Protein AF-X1EZ66-F1 (afdb_monomer_lite)

Secondary structure (DSSP, 8-state):
-EEEEE-----TT--S--TT-EEEEE-TTSTT-SSSS-----SS-SSSEEEEPPTTS-HHHHHTSHHHHHHHHHHHHHTT--TT-------

pLDDT: mean 93.52, std 6.08, range [64.56, 98.44]

Foldseek 3Di:
DKFWDFPCQDDPPQDPHGGGFTKIKFQAPPDPGDPDPDDDHDNDPPRMDMDGDDPPDDRVRRRVCHPVVVVVVVVCVVVVDDPPDDDDDDD

Sequence (91 aa):
MDLAGEIESAGVDVKRFRKGDQVFAATGFVGMGAYAEYTCLPEEPEGGALAIKPANMTYEETAAVPVGGLEALCFLRQGNVQSGQKVLING

InterPro domains:
  IPR011032 GroES-like superfamily [SSF50129] (2-89)
  IPR013154 Alcohol dehydrogenase-like, N-terminal [PF08240] (1-44)
  IPR050700 YIM1 and Zinc-containing Alcohol Dehydrogenase Families [PTHR11695] (2-91)

Structure (mmCIF, N/CA/C/O backbone):
data_AF-X1EZ66-F1
#
_entry.id   AF-X1EZ66-F1
#
loop_
_atom_site.group_PDB
_atom_site.id
_atom_site.type_symbol
_atom_site.label_atom_id
_atom_site.label_alt_id
_atom_site.label_comp_id
_atom_site.label_asym_id
_atom_site.label_entity_id
_atom_site.label_seq_id
_atom_site.pdbx_PDB_ins_code
_atom_site.Cartn_x
_atom_site.Cartn_y
_atom_site.Cartn_z
_atom_site.occupancy
_atom_site.B_iso_or_equiv
_atom_site.auth_seq_id
_atom_site.auth_comp_id
_atom_site.auth_asym_id
_atom_site.auth_atom_id
_atom_site.pdbx_PDB_model_num
ATOM 1 N N . MET A 1 1 ? 7.411 6.000 3.811 1.00 87.69 1 MET A N 1
ATOM 2 C CA . MET A 1 1 ? 6.554 7.043 3.208 1.00 87.69 1 MET A CA 1
ATOM 3 C C . MET A 1 1 ? 5.581 6.366 2.268 1.00 87.69 1 MET A C 1
ATOM 5 O O . MET A 1 1 ? 5.894 5.278 1.797 1.00 87.69 1 MET A O 1
ATOM 9 N N . ASP A 1 2 ? 4.442 6.994 2.009 1.00 94.88 2 ASP A N 1
ATOM 10 C CA . ASP A 1 2 ? 3.348 6.370 1.268 1.00 94.88 2 ASP A CA 1
ATOM 11 C C . ASP A 1 2 ? 3.261 6.897 -0.165 1.00 94.88 2 ASP A C 1
ATOM 13 O O . ASP A 1 2 ? 3.543 8.069 -0.420 1.00 94.88 2 ASP A O 1
ATOM 17 N N . LEU A 1 3 ? 2.885 6.020 -1.097 1.00 96.06 3 LEU A N 1
ATOM 18 C CA . LEU A 1 3 ? 2.641 6.361 -2.498 1.00 96.06 3 LEU A CA 1
ATOM 19 C C . LEU A 1 3 ? 1.478 5.566 -3.082 1.00 96.06 3 LEU A C 1
ATOM 21 O O . LEU A 1 3 ? 1.147 4.474 -2.614 1.00 96.06 3 LEU A O 1
ATOM 25 N N . ALA A 1 4 ? 0.924 6.092 -4.170 1.00 97.88 4 ALA A N 1
ATOM 26 C CA . ALA A 1 4 ? 0.092 5.355 -5.105 1.00 97.88 4 ALA A CA 1
ATOM 27 C C . ALA A 1 4 ? 0.413 5.816 -6.532 1.00 97.88 4 ALA A C 1
ATOM 29 O O . ALA A 1 4 ? 0.671 6.996 -6.761 1.00 97.88 4 ALA A O 1
ATOM 30 N N . GLY A 1 5 ? 0.422 4.885 -7.479 1.00 97.44 5 GLY A N 1
ATOM 31 C CA . GLY A 1 5 ? 0.827 5.156 -8.853 1.00 97.44 5 GLY A CA 1
ATOM 32 C C . GLY A 1 5 ? 0.715 3.923 -9.739 1.00 97.44 5 GLY A C 1
ATOM 33 O O . GLY A 1 5 ? -0.013 2.984 -9.421 1.00 97.44 5 GLY A O 1
ATOM 34 N N . GLU A 1 6 ? 1.443 3.925 -10.847 1.00 98.25 6 GLU A N 1
ATOM 35 C CA . GLU A 1 6 ? 1.459 2.838 -11.823 1.00 98.25 6 GLU A CA 1
ATOM 36 C C . GLU A 1 6 ? 2.875 2.276 -11.960 1.00 98.25 6 GLU A C 1
ATOM 38 O O . GLU A 1 6 ? 3.862 3.012 -11.886 1.00 98.25 6 GLU A O 1
ATOM 43 N N . ILE A 1 7 ? 2.991 0.965 -12.159 1.00 98.19 7 ILE A N 1
ATOM 44 C CA . ILE A 1 7 ? 4.275 0.346 -12.481 1.00 98.19 7 ILE A CA 1
ATOM 45 C C . ILE A 1 7 ? 4.707 0.811 -13.874 1.00 98.19 7 ILE A C 1
ATOM 47 O O . ILE A 1 7 ? 4.148 0.387 -14.884 1.00 98.19 7 ILE A O 1
ATOM 51 N N . GLU A 1 8 ? 5.741 1.648 -13.933 1.00 98.38 8 GLU A N 1
ATOM 52 C CA . GLU A 1 8 ? 6.332 2.089 -15.203 1.00 98.38 8 GLU A CA 1
ATOM 53 C C . GLU A 1 8 ? 7.211 0.992 -15.831 1.00 98.38 8 GLU A C 1
ATOM 55 O O . GLU A 1 8 ? 7.216 0.796 -17.050 1.00 98.38 8 GLU A O 1
ATOM 60 N N . SER A 1 9 ? 7.945 0.243 -15.001 1.00 97.88 9 SER A N 1
ATOM 61 C CA . SER A 1 9 ? 8.804 -0.870 -15.420 1.00 97.88 9 SER A CA 1
ATOM 62 C C . SER A 1 9 ? 8.997 -1.889 -14.294 1.00 97.88 9 SER A C 1
ATOM 64 O O . SER A 1 9 ? 8.845 -1.559 -13.119 1.00 97.88 9 SER A O 1
ATOM 66 N N . ALA A 1 10 ? 9.327 -3.130 -14.657 1.00 97.06 10 ALA A N 1
ATOM 67 C CA . ALA A 1 10 ? 9.588 -4.218 -13.718 1.00 97.06 10 ALA A CA 1
ATOM 68 C C . ALA A 1 10 ? 10.944 -4.872 -14.023 1.00 97.06 10 ALA A C 1
ATOM 70 O O . ALA A 1 10 ? 11.345 -4.972 -15.185 1.00 97.06 10 ALA A O 1
ATOM 71 N N . GLY A 1 11 ? 11.651 -5.302 -12.975 1.00 95.88 11 GLY A N 1
ATOM 72 C CA . GLY A 1 11 ? 12.904 -6.046 -13.109 1.00 95.88 11 GLY A CA 1
ATOM 73 C C . GLY A 1 11 ? 12.688 -7.434 -13.717 1.00 95.88 11 GLY A C 1
ATOM 74 O O . GLY A 1 11 ? 11.588 -7.975 -13.668 1.00 95.88 11 GLY A O 1
ATOM 75 N N . VAL A 1 12 ? 13.752 -8.030 -14.265 1.00 96.25 12 VAL A N 1
ATOM 76 C CA . VAL A 1 12 ? 13.684 -9.319 -14.987 1.00 96.25 12 VAL A CA 1
ATOM 77 C C . VAL A 1 12 ? 13.167 -10.484 -14.138 1.00 96.25 12 VAL A C 1
ATOM 79 O O . VAL A 1 12 ? 12.560 -11.404 -14.680 1.00 96.25 12 VAL A O 1
ATOM 82 N N . ASP A 1 13 ? 13.376 -10.423 -12.823 1.00 95.50 13 ASP A N 1
ATOM 83 C CA . ASP A 1 13 ? 12.977 -11.469 -11.879 1.00 95.50 13 ASP A CA 1
ATOM 84 C C . ASP A 1 13 ? 11.645 -11.181 -11.166 1.00 95.50 13 ASP A C 1
ATOM 86 O O . ASP A 1 13 ? 11.185 -12.021 -10.393 1.00 95.50 13 ASP A O 1
ATOM 90 N N . VAL A 1 14 ? 11.013 -10.028 -11.430 1.00 95.81 14 VAL A N 1
ATOM 91 C CA . VAL A 1 14 ? 9.704 -9.647 -10.868 1.00 95.81 14 VAL A CA 1
ATOM 92 C C . VAL A 1 14 ? 8.603 -10.473 -11.539 1.00 95.81 14 VAL A C 1
ATOM 94 O O . VAL A 1 14 ? 8.555 -10.590 -12.763 1.00 95.81 14 VAL A O 1
ATOM 97 N N . LYS A 1 15 ? 7.699 -11.053 -10.745 1.00 95.25 15 LYS A N 1
ATOM 98 C CA . LYS A 1 15 ? 6.660 -11.999 -11.203 1.00 95.25 15 LYS A CA 1
ATOM 99 C C . LYS A 1 15 ? 5.231 -11.580 -10.860 1.00 95.25 15 LYS A C 1
ATOM 101 O O . LYS A 1 15 ? 4.289 -12.049 -11.494 1.00 95.25 15 LYS A O 1
ATOM 106 N N . ARG A 1 16 ? 5.057 -10.751 -9.835 1.00 95.31 16 ARG A N 1
ATOM 107 C CA . ARG A 1 16 ? 3.781 -10.345 -9.229 1.00 95.31 16 ARG A CA 1
ATOM 108 C C . ARG A 1 16 ? 3.237 -9.054 -9.825 1.00 95.31 16 ARG A C 1
ATOM 110 O O . ARG A 1 16 ? 2.036 -8.824 -9.732 1.00 95.31 16 ARG A O 1
ATOM 117 N N . PHE A 1 17 ? 4.108 -8.243 -10.418 1.00 96.69 17 PHE A N 1
ATOM 118 C CA . PHE A 1 17 ? 3.776 -6.933 -10.965 1.00 96.69 17 PHE A CA 1
ATOM 119 C C . PHE A 1 17 ? 4.284 -6.794 -12.395 1.00 96.69 17 PHE A C 1
ATOM 121 O O . PHE A 1 17 ? 5.318 -7.351 -12.766 1.00 96.69 17 PHE A O 1
ATOM 128 N N . ARG A 1 18 ? 3.570 -6.013 -13.197 1.00 97.06 18 ARG A N 1
ATOM 129 C CA . ARG A 1 18 ? 3.928 -5.703 -14.583 1.00 97.06 18 ARG A CA 1
ATOM 130 C C . ARG A 1 18 ? 3.630 -4.246 -14.901 1.00 97.06 18 ARG A C 1
ATOM 132 O O . ARG A 1 18 ? 2.854 -3.596 -14.206 1.00 97.06 18 ARG A O 1
ATOM 139 N N . LYS A 1 19 ? 4.217 -3.757 -15.996 1.00 98.19 19 LYS A N 1
ATOM 140 C CA . LYS A 1 19 ? 3.927 -2.417 -16.512 1.00 98.19 19 LYS A CA 1
ATOM 141 C C . LYS A 1 19 ? 2.415 -2.215 -16.667 1.00 98.19 19 LYS A C 1
ATOM 143 O O . LYS A 1 19 ? 1.748 -3.079 -17.237 1.00 98.19 19 LYS A O 1
ATOM 148 N N . GLY A 1 20 ? 1.903 -1.087 -16.185 1.00 98.06 20 GLY A N 1
ATOM 149 C CA . GLY A 1 20 ? 0.474 -0.771 -16.231 1.00 98.06 20 GLY A CA 1
ATOM 150 C C . GLY A 1 20 ? -0.315 -1.134 -14.975 1.00 98.06 20 GLY A C 1
ATOM 151 O O . GLY A 1 20 ? -1.462 -0.708 -14.837 1.00 98.06 20 GLY A O 1
ATOM 152 N N . ASP A 1 21 ? 0.254 -1.914 -14.052 1.00 98.31 21 ASP A N 1
ATOM 153 C CA . ASP A 1 21 ? -0.449 -2.247 -12.816 1.00 98.31 21 ASP A CA 1
ATOM 154 C C . ASP A 1 21 ? -0.559 -1.009 -11.919 1.00 98.31 21 ASP A C 1
ATOM 156 O O . ASP A 1 21 ? 0.439 -0.363 -11.592 1.00 98.31 21 ASP A O 1
ATOM 160 N N . GLN A 1 22 ? -1.783 -0.707 -11.486 1.00 98.44 22 GLN A N 1
ATOM 161 C CA . GLN A 1 22 ? -2.049 0.344 -10.510 1.00 98.44 22 GLN A CA 1
ATOM 162 C C . GLN A 1 22 ? -1.746 -0.182 -9.111 1.00 98.44 22 GLN A C 1
ATOM 164 O O . GLN A 1 22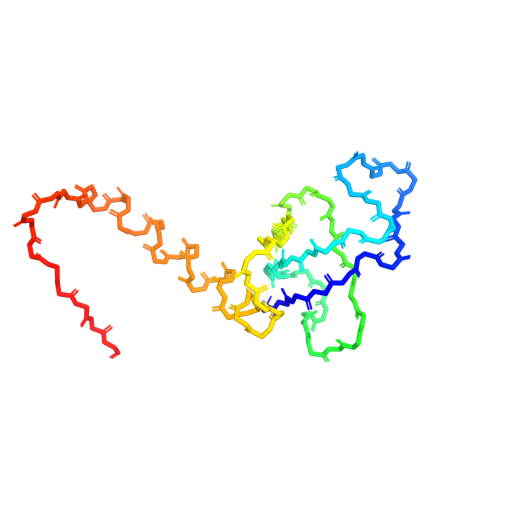 ? -2.300 -1.196 -8.678 1.00 98.44 22 GLN A O 1
ATOM 169 N N . VAL A 1 23 ? -0.881 0.515 -8.390 1.00 97.62 23 VAL A N 1
ATOM 170 C CA . VAL A 1 23 ? -0.311 0.058 -7.126 1.00 97.62 23 VAL A CA 1
ATOM 171 C C . VAL A 1 23 ? -0.324 1.150 -6.070 1.00 97.62 23 VAL A C 1
ATOM 173 O O . VAL A 1 23 ? -0.453 2.341 -6.352 1.00 97.62 23 VAL A O 1
ATOM 176 N N . PHE A 1 24 ? -0.172 0.718 -4.829 1.00 96.94 24 PHE A N 1
ATOM 177 C CA . PHE A 1 24 ? 0.099 1.569 -3.683 1.00 96.94 24 PHE A CA 1
ATOM 178 C C . PHE A 1 24 ? 1.126 0.891 -2.786 1.00 96.94 24 PHE A C 1
ATOM 180 O O . PHE A 1 24 ? 1.236 -0.341 -2.776 1.00 96.94 24 PHE A O 1
ATOM 187 N N . ALA A 1 25 ? 1.917 1.693 -2.079 1.00 95.38 25 ALA A N 1
ATOM 188 C CA . ALA A 1 25 ? 3.041 1.167 -1.327 1.00 95.38 25 ALA A CA 1
ATOM 189 C C . ALA A 1 25 ? 3.410 2.009 -0.114 1.00 95.38 25 ALA A C 1
ATOM 191 O O . ALA A 1 25 ? 3.297 3.233 -0.128 1.00 95.38 25 ALA A O 1
ATOM 192 N N . ALA A 1 26 ? 3.956 1.325 0.887 1.00 94.44 26 ALA A N 1
ATOM 193 C CA . ALA A 1 26 ? 4.808 1.923 1.898 1.00 94.44 26 ALA A CA 1
ATOM 194 C C . ALA A 1 26 ? 6.265 1.694 1.480 1.00 94.44 26 ALA A C 1
ATOM 196 O O . ALA A 1 26 ? 6.720 0.555 1.392 1.00 94.44 26 ALA A O 1
ATOM 197 N N . THR A 1 27 ? 7.037 2.756 1.267 1.00 92.56 27 THR A N 1
ATOM 198 C CA . THR A 1 27 ? 8.464 2.639 0.909 1.00 92.56 27 THR A CA 1
ATOM 199 C C . THR A 1 27 ? 9.332 2.124 2.061 1.00 92.56 27 THR A C 1
ATOM 201 O O . THR A 1 27 ? 10.484 1.767 1.842 1.00 92.56 27 THR A O 1
ATOM 204 N N . GLY A 1 28 ? 8.807 2.172 3.293 1.00 87.00 28 GLY A N 1
ATOM 205 C CA . GLY A 1 28 ? 9.548 1.970 4.540 1.00 87.00 28 GLY A CA 1
ATOM 206 C C . GLY A 1 28 ? 10.902 2.686 4.538 1.00 87.00 28 GLY A C 1
ATOM 207 O O . GLY A 1 28 ? 10.932 3.907 4.361 1.00 87.00 28 GLY A O 1
ATOM 208 N N . PHE A 1 29 ? 11.992 1.934 4.720 1.00 82.12 29 PHE A N 1
ATOM 209 C CA . PHE A 1 29 ? 13.372 2.449 4.768 1.00 82.12 29 PHE A CA 1
ATOM 210 C C . PHE A 1 29 ? 14.134 2.303 3.438 1.00 82.12 29 PHE A C 1
ATOM 212 O O . PHE A 1 29 ? 15.352 2.477 3.401 1.00 82.12 29 PHE A O 1
ATOM 219 N N . VAL A 1 30 ? 13.440 1.967 2.346 1.00 81.12 30 VAL A N 1
ATOM 220 C CA . VAL A 1 30 ? 14.050 1.780 1.026 1.00 81.12 30 VAL A CA 1
ATOM 221 C C . VAL A 1 30 ? 14.217 3.124 0.309 1.00 81.12 30 VAL A C 1
ATOM 223 O O . VAL A 1 30 ? 13.267 3.897 0.160 1.00 81.12 30 VAL A O 1
ATOM 226 N N . GLY A 1 31 ? 15.428 3.373 -0.197 1.00 79.50 31 GLY A N 1
ATOM 227 C CA . GLY A 1 31 ? 15.724 4.485 -1.102 1.00 79.50 31 GLY A CA 1
ATOM 228 C C . GLY A 1 31 ? 15.485 5.873 -0.494 1.00 79.50 31 GLY A C 1
ATOM 229 O O . GLY A 1 31 ? 15.774 6.113 0.675 1.00 79.50 31 GLY A O 1
ATOM 230 N N . MET A 1 32 ? 14.981 6.803 -1.313 1.00 82.69 32 MET A N 1
ATOM 231 C CA . MET A 1 32 ? 14.712 8.200 -0.922 1.00 82.69 32 MET A CA 1
ATOM 232 C C . MET A 1 32 ? 13.238 8.457 -0.556 1.00 82.69 32 MET A C 1
ATOM 234 O O . MET A 1 32 ? 12.827 9.604 -0.396 1.00 82.69 32 MET A O 1
ATOM 238 N N . GLY A 1 33 ? 12.429 7.403 -0.406 1.00 88.50 33 GLY A N 1
ATOM 239 C CA . GLY A 1 33 ? 11.007 7.518 -0.089 1.00 88.50 33 GLY A CA 1
ATOM 240 C C . GLY A 1 33 ? 10.109 7.778 -1.300 1.00 88.50 33 GLY A C 1
ATOM 241 O O . GLY A 1 33 ? 10.317 7.198 -2.365 1.00 88.50 33 GLY A O 1
ATOM 242 N N . ALA A 1 34 ? 9.068 8.593 -1.093 1.00 93.94 34 ALA A N 1
ATOM 243 C CA . ALA A 1 34 ? 7.928 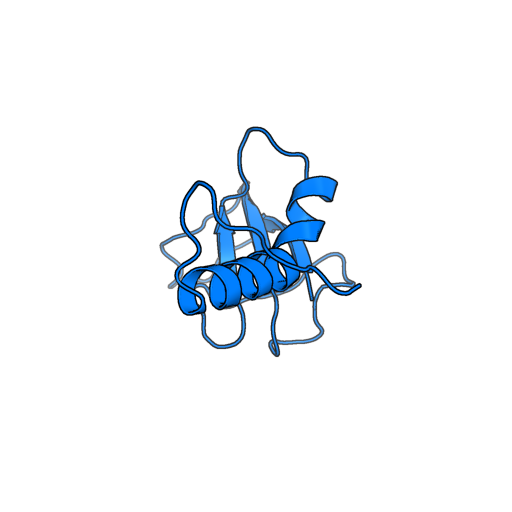8.739 -2.008 1.00 93.94 34 ALA A CA 1
ATOM 244 C C . ALA A 1 34 ? 7.715 10.164 -2.559 1.00 93.94 34 ALA A C 1
ATOM 246 O O . ALA A 1 34 ? 6.819 10.376 -3.369 1.00 93.94 34 ALA A O 1
ATOM 247 N N . TYR A 1 35 ? 8.507 11.155 -2.138 1.00 94.25 35 TYR A N 1
ATOM 248 C CA . TYR A 1 35 ? 8.38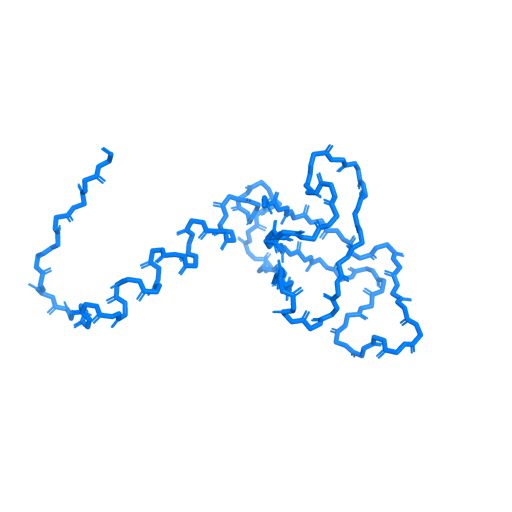7 12.541 -2.620 1.00 94.25 35 TYR A CA 1
ATOM 249 C C . TYR A 1 35 ? 9.171 12.748 -3.917 1.00 94.25 35 TYR A C 1
ATOM 251 O O . TYR A 1 35 ? 10.118 13.529 -3.982 1.00 94.25 35 TYR A O 1
ATOM 259 N N . ALA A 1 36 ? 8.791 11.992 -4.938 1.00 93.88 36 ALA A N 1
ATOM 260 C CA . ALA A 1 36 ? 9.384 12.004 -6.264 1.00 93.88 36 ALA A CA 1
ATOM 261 C C . ALA A 1 36 ? 8.355 11.502 -7.284 1.00 93.88 36 ALA A C 1
ATOM 263 O O . ALA A 1 36 ? 7.392 10.832 -6.922 1.00 93.88 36 ALA A O 1
ATOM 264 N N . GLU A 1 37 ? 8.581 11.787 -8.565 1.00 95.62 37 GLU A N 1
ATOM 265 C CA . GLU A 1 37 ? 7.740 11.259 -9.649 1.00 95.62 37 GLU A CA 1
ATOM 266 C C . GLU A 1 37 ? 7.932 9.745 -9.845 1.00 95.62 37 GLU A C 1
ATOM 268 O O . GLU A 1 37 ? 7.017 9.059 -10.291 1.00 95.62 37 GLU A O 1
ATOM 273 N N . TYR A 1 38 ? 9.108 9.216 -9.480 1.00 94.62 38 TYR A N 1
ATOM 274 C CA . TYR A 1 38 ? 9.455 7.801 -9.601 1.00 94.62 38 TYR A CA 1
ATOM 275 C C . TYR A 1 38 ? 10.230 7.312 -8.380 1.00 94.62 38 TYR A C 1
ATOM 277 O O . TYR A 1 38 ? 11.029 8.042 -7.792 1.00 94.62 38 TYR A O 1
ATOM 285 N N . THR A 1 39 ? 10.043 6.038 -8.041 1.00 94.19 39 THR A N 1
ATOM 286 C CA . THR A 1 39 ? 10.849 5.328 -7.047 1.00 94.19 39 THR A CA 1
ATOM 287 C C . THR A 1 39 ? 10.929 3.846 -7.406 1.00 94.19 39 THR A C 1
ATOM 289 O O . THR A 1 39 ? 10.017 3.304 -8.032 1.00 94.19 39 THR A O 1
ATOM 292 N N . CYS A 1 40 ? 12.020 3.187 -7.018 1.00 93.00 40 CYS A N 1
ATOM 293 C CA . CYS A 1 40 ? 12.201 1.750 -7.208 1.00 93.00 40 CYS A CA 1
ATOM 294 C C . CYS A 1 40 ? 11.981 1.038 -5.873 1.00 93.00 40 CYS A C 1
ATOM 296 O O . CYS A 1 40 ? 12.619 1.387 -4.879 1.00 93.00 40 CYS A O 1
ATOM 298 N N . LEU A 1 41 ? 11.122 0.020 -5.863 1.00 92.94 41 LEU A N 1
ATOM 299 C CA . LEU A 1 41 ? 10.852 -0.810 -4.691 1.00 92.94 41 LEU A CA 1
ATOM 300 C C . LEU A 1 41 ? 11.072 -2.291 -5.021 1.00 92.94 41 LEU A C 1
ATOM 302 O O . LEU A 1 41 ? 10.817 -2.699 -6.158 1.00 92.94 41 LEU A O 1
ATOM 306 N N . PRO A 1 42 ? 11.538 -3.101 -4.054 1.00 91.88 42 PRO A N 1
ATOM 307 C CA . PRO A 1 42 ? 11.581 -4.546 -4.220 1.00 91.88 42 PRO A CA 1
ATOM 308 C C . PRO A 1 42 ? 10.160 -5.115 -4.350 1.00 91.88 42 PRO A C 1
ATOM 310 O O . PRO A 1 42 ? 9.209 -4.595 -3.767 1.00 91.88 42 PRO A O 1
ATOM 313 N N . GLU A 1 43 ? 10.019 -6.200 -5.115 1.00 91.94 43 GLU A N 1
ATOM 314 C CA . GLU A 1 43 ? 8.758 -6.951 -5.212 1.00 91.94 43 GLU A CA 1
ATOM 315 C C . GLU A 1 43 ? 8.358 -7.563 -3.861 1.00 91.94 43 GLU A C 1
ATOM 317 O O . GLU A 1 43 ? 7.179 -7.582 -3.495 1.00 91.94 43 GLU A O 1
ATOM 322 N N . GLU A 1 44 ? 9.352 -8.067 -3.131 1.00 87.69 44 GLU A N 1
ATOM 323 C CA . GLU A 1 44 ? 9.173 -8.688 -1.827 1.00 87.69 44 GLU A CA 1
ATOM 324 C C . GLU A 1 44 ? 9.316 -7.664 -0.694 1.00 87.69 44 GLU A C 1
ATOM 326 O O . GLU A 1 44 ? 10.028 -6.668 -0.845 1.00 87.69 44 GLU A O 1
ATOM 331 N N . PRO A 1 45 ? 8.638 -7.883 0.448 1.00 74.06 45 PRO A N 1
ATOM 332 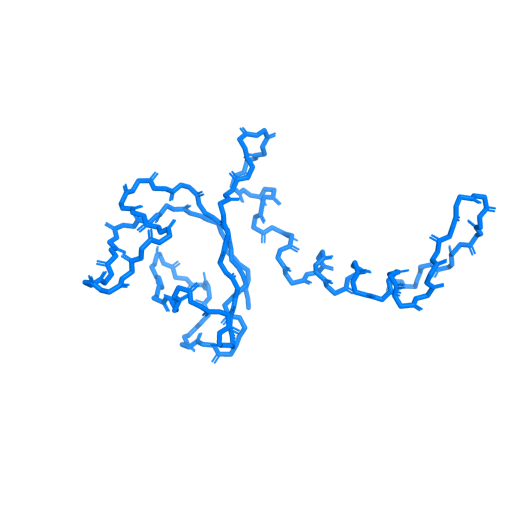C CA . PRO A 1 45 ? 8.492 -6.883 1.497 1.00 74.06 45 PRO A CA 1
ATOM 333 C C . PRO A 1 45 ? 9.737 -6.730 2.394 1.00 74.06 45 PRO A C 1
ATOM 335 O O . PRO A 1 45 ? 9.655 -6.735 3.623 1.00 74.06 45 PRO A O 1
ATOM 338 N N . GLU A 1 46 ? 10.918 -6.589 1.793 1.00 70.62 46 GLU A N 1
ATOM 339 C CA . GLU A 1 46 ? 12.169 -6.303 2.494 1.00 70.62 46 GLU A CA 1
ATOM 340 C C . GLU A 1 46 ? 12.320 -4.791 2.702 1.00 70.62 46 GLU A C 1
ATOM 342 O O . GLU A 1 46 ? 12.891 -4.066 1.891 1.00 70.62 46 GLU A O 1
ATOM 347 N N . GLY A 1 47 ? 11.762 -4.293 3.807 1.00 64.56 47 GLY A N 1
ATOM 348 C CA . GLY A 1 47 ? 11.894 -2.887 4.204 1.00 64.56 47 GLY A CA 1
ATOM 349 C C . GLY A 1 47 ? 10.918 -1.921 3.528 1.00 64.56 47 GLY A C 1
ATOM 350 O O . GLY A 1 47 ? 10.946 -0.740 3.859 1.00 64.56 47 GLY A O 1
ATOM 351 N N . GLY A 1 48 ? 10.039 -2.415 2.653 1.00 77.12 48 GLY A N 1
ATOM 352 C CA . GLY A 1 48 ? 8.883 -1.724 2.077 1.00 77.12 48 GLY A CA 1
ATOM 353 C C . GLY A 1 48 ? 7.746 -2.719 1.818 1.00 77.12 48 GLY A C 1
ATOM 354 O O . GLY A 1 48 ? 7.917 -3.915 2.025 1.00 77.12 48 GLY A O 1
ATOM 355 N N . ALA A 1 49 ? 6.575 -2.253 1.396 1.00 89.94 49 ALA A N 1
ATOM 356 C CA . ALA A 1 49 ? 5.445 -3.108 1.038 1.00 89.94 49 ALA A CA 1
ATOM 357 C C . ALA A 1 49 ? 4.714 -2.529 -0.173 1.00 89.94 49 ALA A C 1
ATOM 359 O O . ALA A 1 49 ? 4.337 -1.361 -0.150 1.00 89.94 49 ALA A O 1
ATOM 360 N N . LEU A 1 50 ? 4.498 -3.354 -1.199 1.00 94.12 50 LEU A N 1
ATOM 361 C CA . LEU A 1 50 ? 3.847 -2.996 -2.459 1.00 94.12 50 LEU A CA 1
ATOM 362 C C . LEU A 1 50 ? 2.633 -3.903 -2.694 1.00 94.12 50 LEU A C 1
ATOM 364 O O . LEU A 1 50 ? 2.715 -5.124 -2.526 1.00 94.12 50 LEU A O 1
ATOM 368 N N . ALA A 1 51 ? 1.508 -3.316 -3.095 1.00 95.56 51 ALA A N 1
ATOM 369 C CA . ALA A 1 51 ? 0.279 -4.046 -3.383 1.00 95.56 51 ALA A CA 1
ATOM 370 C C . ALA A 1 51 ? -0.522 -3.400 -4.522 1.00 95.56 51 ALA A C 1
ATOM 372 O O . ALA A 1 51 ? -0.339 -2.229 -4.851 1.00 95.56 51 ALA A O 1
ATOM 373 N N . ILE A 1 52 ? -1.433 -4.177 -5.117 1.00 97.31 52 ILE A N 1
ATOM 374 C CA . ILE A 1 52 ? -2.365 -3.688 -6.140 1.00 97.31 52 ILE A CA 1
ATOM 375 C C . ILE A 1 52 ? -3.361 -2.726 -5.501 1.00 97.31 52 ILE A C 1
ATOM 377 O O . ILE A 1 52 ? -3.981 -3.034 -4.481 1.00 97.31 52 ILE A O 1
ATOM 381 N N . LYS A 1 53 ? -3.533 -1.569 -6.132 1.00 97.38 53 LYS A N 1
ATOM 382 C CA . LYS A 1 53 ? -4.486 -0.552 -5.714 1.00 97.38 53 LYS A CA 1
ATOM 383 C C . LYS A 1 53 ? -5.929 -1.068 -5.884 1.00 97.38 53 LYS A C 1
ATOM 385 O O . LYS A 1 53 ? -6.264 -1.597 -6.945 1.00 97.38 53 LYS A O 1
ATOM 390 N N . PRO A 1 54 ? -6.821 -0.866 -4.896 1.00 96.31 54 PRO A N 1
ATOM 391 C CA . PRO A 1 54 ? -8.240 -1.166 -5.054 1.00 96.31 54 PRO A CA 1
ATOM 392 C C . PRO A 1 54 ? -8.876 -0.385 -6.215 1.00 96.31 54 PRO A C 1
ATOM 394 O O . PRO A 1 54 ? -8.665 0.822 -6.376 1.00 96.31 54 PRO A O 1
ATOM 397 N N . ALA A 1 55 ? -9.696 -1.070 -7.015 1.00 95.62 55 ALA A N 1
ATOM 398 C CA . ALA A 1 55 ? -10.344 -0.485 -8.193 1.00 95.62 55 ALA A CA 1
ATOM 399 C C . ALA A 1 55 ? -11.373 0.609 -7.849 1.00 95.62 55 ALA A C 1
ATOM 401 O O . ALA A 1 55 ? -11.703 1.433 -8.695 1.00 95.62 55 ALA A O 1
ATOM 402 N N . ASN A 1 56 ? -11.882 0.619 -6.617 1.00 96.62 56 ASN A N 1
ATOM 403 C CA . ASN A 1 56 ? -12.932 1.523 -6.148 1.00 96.62 56 ASN A CA 1
ATOM 404 C C . ASN A 1 56 ? -12.417 2.733 -5.348 1.00 96.62 56 ASN A C 1
ATOM 406 O O . ASN A 1 56 ? -13.233 3.421 -4.745 1.00 96.62 56 ASN A O 1
ATOM 410 N N . MET A 1 57 ? -11.103 2.966 -5.302 1.00 96.75 57 MET A N 1
ATOM 411 C CA . MET A 1 57 ? -10.491 4.101 -4.594 1.00 96.75 57 MET A CA 1
ATOM 412 C C . MET A 1 57 ? -9.723 4.989 -5.570 1.00 96.75 57 MET A C 1
ATOM 414 O O . MET A 1 57 ? -9.270 4.504 -6.607 1.00 96.75 57 MET A O 1
ATOM 418 N N . THR A 1 58 ? -9.534 6.270 -5.267 1.00 98.06 58 THR A N 1
ATOM 419 C CA . THR A 1 58 ? -8.642 7.144 -6.052 1.00 98.06 58 THR A CA 1
ATOM 420 C C . THR A 1 58 ? -7.175 6.951 -5.652 1.00 98.06 58 THR A C 1
ATOM 422 O O . THR A 1 58 ? -6.861 6.228 -4.700 1.00 98.06 58 THR A O 1
ATOM 425 N N . TYR A 1 59 ? -6.238 7.545 -6.399 1.00 97.69 59 TYR A N 1
ATOM 426 C CA . TYR A 1 59 ? -4.818 7.501 -6.029 1.00 97.69 59 TYR A CA 1
ATOM 427 C C . TYR A 1 59 ? -4.559 8.251 -4.722 1.00 97.69 59 TYR A C 1
ATOM 429 O O . TYR A 1 59 ? -3.847 7.743 -3.863 1.00 97.69 59 TYR A O 1
ATOM 437 N N . GLU A 1 60 ? -5.195 9.404 -4.545 1.00 97.38 60 GLU A N 1
ATOM 438 C CA . GLU A 1 60 ? -5.083 10.255 -3.362 1.00 97.38 60 GLU A CA 1
ATOM 439 C C . GLU A 1 60 ? -5.579 9.527 -2.111 1.00 97.38 60 GLU A C 1
ATOM 441 O O . GLU A 1 60 ? -4.902 9.522 -1.086 1.00 97.38 60 GLU A O 1
ATOM 446 N N . GLU A 1 61 ? -6.727 8.851 -2.211 1.00 96.94 61 GLU A N 1
ATOM 447 C CA . GLU A 1 61 ? -7.263 8.041 -1.117 1.00 96.94 61 GLU A CA 1
ATOM 448 C C . GLU A 1 61 ? -6.331 6.879 -0.783 1.00 96.94 61 GLU A C 1
ATOM 450 O O . GLU A 1 61 ? -6.055 6.617 0.385 1.00 96.94 61 GLU A O 1
ATOM 455 N N . THR A 1 62 ? -5.826 6.182 -1.804 1.00 96.25 62 THR A N 1
ATOM 456 C CA . THR A 1 62 ? -5.003 4.990 -1.584 1.00 96.25 62 THR A CA 1
ATOM 457 C C . THR A 1 62 ? -3.620 5.354 -1.038 1.00 96.25 62 THR A C 1
ATOM 459 O O . THR A 1 62 ? -3.098 4.629 -0.198 1.00 96.25 62 THR A O 1
ATOM 462 N N . ALA A 1 63 ? -3.041 6.486 -1.445 1.00 96.38 63 ALA A N 1
ATOM 463 C CA . ALA A 1 63 ? -1.751 6.966 -0.949 1.00 96.38 63 ALA A CA 1
ATOM 464 C C . ALA A 1 63 ? -1.782 7.373 0.536 1.00 96.38 63 ALA A C 1
ATOM 466 O O . ALA A 1 63 ? -0.729 7.475 1.148 1.00 96.38 63 ALA A O 1
ATOM 467 N N . ALA A 1 64 ? -2.956 7.580 1.138 1.00 95.25 64 ALA A N 1
ATOM 468 C CA . ALA A 1 64 ? -3.084 7.927 2.557 1.00 95.25 64 ALA A CA 1
ATOM 469 C C . ALA A 1 64 ? -3.133 6.705 3.503 1.00 95.25 64 ALA A C 1
ATOM 471 O O . ALA A 1 64 ? -3.200 6.867 4.721 1.00 95.25 64 ALA A O 1
ATOM 472 N N . VAL A 1 65 ? -3.158 5.482 2.961 1.00 94.69 65 VAL A N 1
ATOM 473 C CA . VAL A 1 65 ? -3.416 4.243 3.718 1.00 94.69 65 VAL A CA 1
ATOM 474 C C . VAL A 1 65 ? -2.166 3.458 4.154 1.00 94.69 65 VAL A C 1
ATOM 476 O O . VAL A 1 65 ? -2.219 2.922 5.261 1.00 94.69 65 VAL A O 1
ATOM 479 N N . PRO A 1 66 ? -1.088 3.295 3.354 1.00 94.19 66 PRO A N 1
ATOM 480 C CA . PRO A 1 66 ? -0.149 2.189 3.537 1.00 94.19 66 PRO A CA 1
ATOM 481 C C . PRO A 1 66 ? 0.466 2.086 4.934 1.00 94.19 66 PRO A C 1
ATOM 483 O O . PRO A 1 66 ? 0.334 1.030 5.549 1.00 94.19 66 PRO A O 1
ATOM 486 N N . VAL A 1 67 ? 1.102 3.139 5.458 1.00 93.12 67 VAL A N 1
ATOM 487 C CA . VAL A 1 67 ? 1.712 3.089 6.797 1.00 93.12 67 VAL A CA 1
ATOM 488 C C . VAL A 1 67 ? 0.642 3.153 7.886 1.00 93.12 67 VAL A C 1
ATOM 490 O O . VAL A 1 67 ? 0.515 2.216 8.675 1.00 93.12 67 VAL A O 1
ATOM 493 N N . GLY A 1 68 ? -0.176 4.210 7.908 1.00 92.31 68 GLY A N 1
ATOM 494 C CA . GLY A 1 68 ? -1.127 4.433 9.004 1.00 92.31 68 GLY A CA 1
ATOM 495 C C . GLY A 1 68 ? -2.186 3.332 9.127 1.00 92.31 68 GLY A C 1
ATOM 496 O O . GLY A 1 68 ? -2.496 2.869 10.225 1.00 92.31 68 GLY A O 1
ATOM 497 N N . GLY A 1 69 ? -2.713 2.856 7.998 1.00 92.75 69 GLY A N 1
ATOM 498 C CA . GLY A 1 69 ? -3.682 1.766 7.954 1.00 92.75 69 GLY A CA 1
ATOM 499 C C . GLY A 1 69 ? -3.084 0.426 8.380 1.00 92.75 69 GLY A C 1
ATOM 500 O O . GLY A 1 69 ? -3.729 -0.316 9.124 1.00 92.75 69 GLY A O 1
ATOM 501 N N . LEU A 1 70 ? -1.850 0.119 7.961 1.00 91.56 70 LEU A N 1
ATOM 502 C CA . LEU A 1 70 ? -1.168 -1.115 8.359 1.00 91.56 70 LEU A CA 1
ATOM 503 C C . LEU A 1 70 ? -0.854 -1.125 9.861 1.00 91.56 70 LEU A C 1
ATOM 505 O O . LEU A 1 70 ? -1.099 -2.136 10.524 1.00 91.56 70 LEU A O 1
ATOM 509 N N . GLU A 1 71 ? -0.367 -0.010 10.407 1.00 92.94 71 GLU A N 1
ATOM 510 C CA . GLU A 1 71 ? -0.066 0.134 11.835 1.00 92.94 71 GLU A CA 1
ATOM 511 C C . GLU A 1 71 ? -1.331 0.031 12.690 1.00 92.94 71 GLU A C 1
ATOM 513 O O . GLU A 1 71 ? -1.385 -0.778 13.622 1.00 92.94 71 GLU A O 1
ATOM 518 N N . ALA A 1 72 ? -2.388 0.770 12.334 1.00 94.94 72 ALA A N 1
ATOM 519 C CA . ALA A 1 72 ? -3.670 0.692 13.028 1.00 94.94 72 ALA A CA 1
ATOM 520 C C . ALA A 1 72 ? -4.227 -0.740 13.012 1.00 94.94 72 ALA A C 1
ATOM 522 O O . ALA A 1 72 ? -4.641 -1.265 14.048 1.00 94.94 72 ALA A O 1
ATOM 523 N N . LEU A 1 73 ? -4.189 -1.410 11.855 1.00 94.38 73 LEU A N 1
ATOM 524 C CA . LEU A 1 73 ? -4.654 -2.787 11.717 1.00 94.38 73 LEU A CA 1
ATOM 525 C C . LEU A 1 73 ? -3.835 -3.768 12.567 1.00 94.38 73 LEU A C 1
ATOM 527 O O . LEU A 1 73 ? -4.415 -4.673 13.170 1.00 94.38 73 LEU A O 1
ATOM 531 N N . CYS A 1 74 ? -2.511 -3.597 12.626 1.00 94.12 74 CYS A N 1
ATOM 532 C CA . CYS A 1 74 ? -1.622 -4.413 13.451 1.00 94.12 74 CYS A CA 1
ATOM 533 C C . CYS A 1 74 ? -2.034 -4.351 14.930 1.00 94.12 74 CYS A C 1
ATOM 535 O O . CYS A 1 74 ? -2.325 -5.385 15.538 1.00 94.12 74 CYS A O 1
ATOM 537 N N . PHE A 1 75 ? -2.161 -3.144 15.487 1.00 94.94 75 PHE A N 1
ATOM 538 C CA . PHE A 1 75 ? -2.496 -2.966 16.901 1.00 94.94 75 PHE A CA 1
ATOM 539 C C . PHE A 1 75 ? -3.938 -3.352 17.235 1.00 94.94 75 PHE A C 1
ATOM 541 O O . PHE A 1 75 ? -4.177 -3.963 18.278 1.00 94.94 75 PHE A O 1
ATOM 548 N N . LEU A 1 76 ? -4.900 -3.079 16.349 1.00 95.19 76 LEU A N 1
ATOM 549 C CA . LEU A 1 76 ? -6.284 -3.528 16.536 1.00 95.19 76 LEU A CA 1
ATOM 550 C C . LEU A 1 76 ? -6.385 -5.061 16.573 1.00 95.19 76 LEU A C 1
ATOM 552 O O . LEU A 1 76 ? -7.133 -5.612 17.383 1.00 95.19 76 LEU A O 1
ATOM 556 N N . ARG A 1 77 ? -5.603 -5.760 15.737 1.00 95.56 77 ARG A N 1
ATOM 557 C CA . ARG A 1 77 ? -5.519 -7.229 15.750 1.00 95.56 77 ARG A CA 1
ATOM 558 C C . ARG A 1 77 ? -4.818 -7.753 16.996 1.00 95.56 77 ARG A C 1
ATOM 560 O O . ARG A 1 77 ? -5.296 -8.717 17.585 1.00 95.56 77 ARG A O 1
ATOM 567 N N . GLN A 1 78 ? -3.736 -7.110 17.429 1.00 96.19 78 GLN A N 1
ATOM 568 C CA . GLN A 1 78 ? -3.042 -7.479 18.664 1.00 96.19 78 GLN A CA 1
ATOM 569 C C . GLN A 1 78 ? -3.937 -7.298 19.900 1.00 96.19 78 GLN A C 1
ATOM 571 O O . GLN A 1 78 ? -3.925 -8.137 20.797 1.00 96.19 78 GLN A O 1
ATOM 576 N N . GLY A 1 79 ? -4.756 -6.244 19.925 1.00 95.62 79 GLY A N 1
ATOM 577 C CA . GLY A 1 79 ? -5.775 -6.028 20.953 1.00 95.62 79 GLY A CA 1
ATOM 578 C C . GLY A 1 79 ? -6.969 -6.985 20.868 1.00 95.62 79 GLY A C 1
ATOM 579 O O . GLY A 1 79 ? -7.819 -6.962 21.754 1.00 95.62 79 GLY A O 1
ATOM 580 N N . ASN A 1 80 ? -7.041 -7.816 19.820 1.00 96.56 80 ASN A N 1
ATOM 581 C CA . ASN A 1 80 ? -8.129 -8.749 19.535 1.00 96.56 80 ASN A CA 1
ATOM 582 C C . ASN A 1 80 ? -9.520 -8.103 19.669 1.00 96.56 80 ASN A C 1
ATOM 584 O O . ASN A 1 80 ? -10.421 -8.674 20.289 1.00 96.56 80 ASN A O 1
ATOM 588 N N . VAL A 1 81 ? -9.682 -6.898 19.111 1.00 95.50 81 VAL A N 1
ATOM 589 C CA . VAL A 1 81 ? -10.920 -6.117 19.236 1.00 95.50 81 VAL A CA 1
ATOM 590 C C . VAL A 1 81 ? -12.098 -6.871 18.615 1.00 95.50 81 VAL A C 1
ATOM 592 O O . VAL A 1 81 ? -12.042 -7.305 17.466 1.00 95.50 81 VAL A O 1
ATOM 595 N N . GLN A 1 82 ? -13.180 -7.002 19.378 1.00 96.25 82 GLN A N 1
ATOM 596 C CA . GLN A 1 82 ? -14.408 -7.700 19.004 1.00 96.25 82 GLN A CA 1
ATOM 597 C C . GLN A 1 82 ? -15.590 -6.743 18.867 1.00 96.25 82 GLN A C 1
ATOM 599 O O . GLN A 1 82 ? -15.617 -5.647 19.434 1.00 96.25 82 GLN A O 1
ATOM 604 N N . SER A 1 83 ? -16.620 -7.205 18.159 1.00 96.31 83 SER A N 1
ATOM 605 C CA . SER A 1 83 ? -17.893 -6.491 18.062 1.00 96.31 83 SER A CA 1
ATOM 606 C C . SER A 1 83 ? -18.476 -6.191 19.450 1.00 96.31 83 SER A C 1
ATOM 608 O O . SER A 1 83 ? -18.464 -7.038 20.343 1.00 96.31 83 SER A O 1
ATOM 610 N N . GLY A 1 84 ? -18.973 -4.966 19.632 1.00 97.00 84 GLY A N 1
ATOM 611 C CA . GLY A 1 84 ? -19.549 -4.484 20.890 1.00 97.00 84 GLY A CA 1
ATOM 612 C C . GLY A 1 84 ? -18.538 -3.953 21.914 1.00 97.00 84 GLY A C 1
ATOM 613 O O . GLY A 1 84 ? -18.953 -3.367 22.916 1.00 97.00 84 GLY A O 1
ATOM 614 N N . GLN A 1 85 ? -17.230 -4.099 21.681 1.00 97.31 85 GLN A N 1
ATOM 615 C CA . GLN A 1 85 ? -16.210 -3.502 22.544 1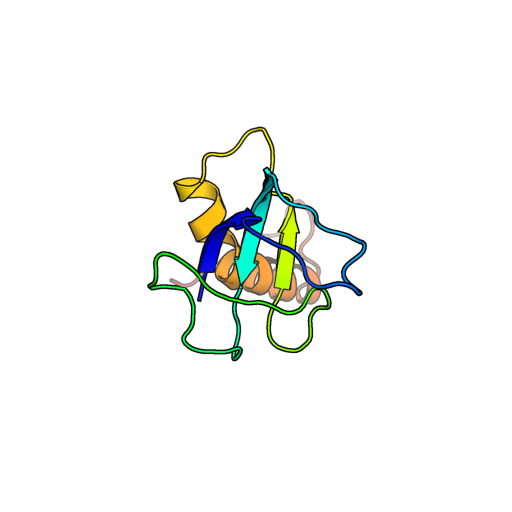.00 97.31 85 GLN A CA 1
ATOM 616 C C . GLN A 1 85 ? -16.059 -1.998 22.287 1.00 97.31 85 GLN A C 1
ATOM 618 O O . GLN A 1 85 ? -16.248 -1.508 21.175 1.00 97.31 85 GLN A O 1
ATOM 623 N N . LYS A 1 86 ? -15.698 -1.257 23.338 1.00 96.94 86 LYS A N 1
ATOM 624 C CA . LYS A 1 86 ? -15.384 0.174 23.256 1.00 96.94 86 LYS A CA 1
ATOM 625 C C . LYS A 1 86 ? -13.872 0.347 23.204 1.00 96.94 86 LYS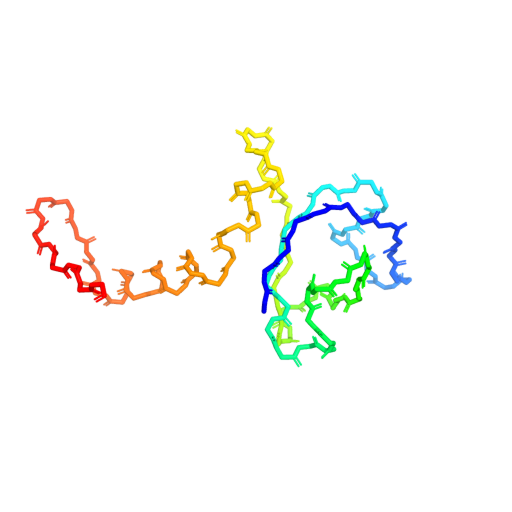 A C 1
ATOM 627 O O . LYS A 1 86 ? -13.170 -0.199 24.050 1.00 96.94 86 LYS A O 1
ATOM 632 N N . VAL A 1 87 ? -13.394 1.128 22.241 1.00 95.88 87 VAL A N 1
ATOM 633 C CA . VAL A 1 87 ? -11.971 1.421 22.040 1.00 95.88 87 VAL A CA 1
ATOM 634 C C . VAL A 1 87 ? -11.762 2.926 22.175 1.00 95.88 87 VAL A C 1
ATOM 636 O O . VAL A 1 87 ? -12.507 3.707 21.585 1.00 95.88 87 VAL A O 1
ATOM 639 N N . LEU A 1 88 ? -10.767 3.332 22.965 1.00 96.38 88 LEU A N 1
ATOM 640 C CA . LEU A 1 88 ? -10.316 4.721 23.037 1.00 96.38 88 LEU A CA 1
ATOM 641 C C . LEU A 1 88 ? -9.253 4.951 21.959 1.00 96.38 88 LEU A C 1
ATOM 643 O O . LEU A 1 88 ? -8.250 4.242 21.930 1.00 96.38 88 LEU A O 1
ATOM 647 N N . ILE A 1 89 ? -9.461 5.955 21.111 1.00 95.31 89 ILE A N 1
ATOM 648 C CA . ILE A 1 89 ? -8.477 6.418 20.129 1.00 95.31 89 ILE A CA 1
ATOM 649 C C . ILE A 1 89 ? -7.941 7.756 20.630 1.00 95.31 89 ILE A C 1
ATOM 651 O O . ILE A 1 89 ? -8.713 8.695 20.817 1.00 95.31 89 ILE A O 1
ATOM 655 N N . ASN A 1 90 ? -6.632 7.825 20.866 1.00 93.88 90 ASN A N 1
ATOM 656 C CA . ASN A 1 90 ? -5.945 9.058 21.241 1.00 93.88 90 ASN A CA 1
ATOM 657 C C . ASN A 1 90 ? -5.237 9.597 19.998 1.00 93.88 90 ASN A C 1
ATOM 659 O O . ASN A 1 90 ? -4.436 8.871 19.411 1.00 93.88 90 ASN A O 1
ATOM 663 N N . GLY A 1 91 ? -5.589 10.819 19.597 1.00 90.56 91 GLY A N 1
ATOM 664 C CA . GLY A 1 91 ? -4.977 11.525 18.468 1.00 90.56 91 GLY A CA 1
ATOM 665 C C . GLY A 1 91 ? -3.681 12.211 18.858 1.00 90.56 91 GLY A C 1
ATOM 666 O O . GLY A 1 91 ? -3.664 12.817 19.953 1.00 90.56 91 GLY A O 1
#

Organism: NCBI:txid412755

Radius of gyration: 15.26 Å; chains: 1; bounding box: 35×24×40 Å